Protein AF-A0AAW6IVC1-F1 (afdb_monomer)

Mean predicted aligned error: 8.85 Å

Structure (mmCIF, N/CA/C/O backbone):
data_AF-A0AAW6IVC1-F1
#
_entry.id   AF-A0AAW6IVC1-F1
#
loop_
_atom_site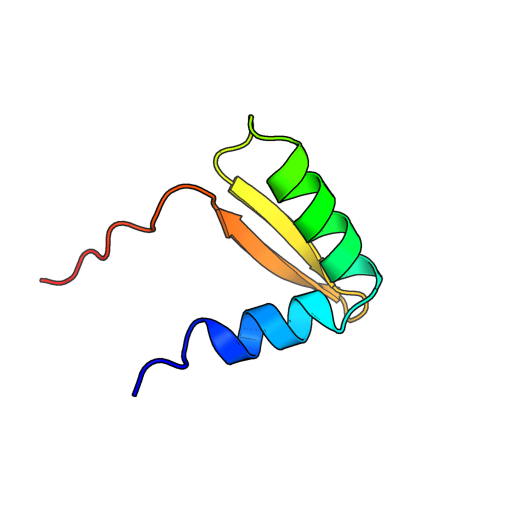.group_PDB
_atom_site.id
_atom_site.type_symbol
_atom_site.label_atom_id
_atom_site.label_alt_id
_atom_site.label_comp_id
_atom_site.label_asym_id
_atom_site.label_entity_id
_atom_site.label_seq_id
_atom_site.pdbx_PDB_ins_code
_atom_site.Cartn_x
_atom_site.Cartn_y
_atom_site.Cartn_z
_atom_site.occupancy
_atom_site.B_iso_or_equiv
_atom_site.auth_seq_id
_atom_site.auth_comp_id
_atom_site.auth_asym_id
_atom_site.auth_atom_id
_atom_site.pdbx_PDB_model_num
ATOM 1 N N . MET A 1 1 ? -1.689 -17.312 -19.510 1.00 37.03 1 MET A N 1
ATOM 2 C CA . MET A 1 1 ? -1.844 -17.202 -18.040 1.00 37.03 1 MET A CA 1
ATOM 3 C C . MET A 1 1 ? -0.899 -16.120 -17.518 1.00 37.03 1 MET A C 1
ATOM 5 O O . MET A 1 1 ? 0.297 -16.353 -17.447 1.00 37.03 1 MET A O 1
ATOM 9 N N . LYS A 1 2 ? -1.395 -14.909 -17.232 1.00 40.53 2 LYS A N 1
ATOM 10 C CA . LYS A 1 2 ? -0.577 -13.753 -16.805 1.00 40.53 2 LYS A CA 1
ATOM 11 C C . LYS A 1 2 ? -1.252 -13.085 -15.601 1.00 40.53 2 LYS A C 1
ATOM 13 O O . LYS A 1 2 ? -1.818 -12.011 -15.728 1.00 40.53 2 LYS A O 1
ATOM 18 N N . ALA A 1 3 ? -1.313 -13.772 -14.457 1.00 44.97 3 ALA A N 1
ATOM 19 C CA . ALA A 1 3 ? -2.146 -13.321 -13.329 1.00 44.97 3 ALA A CA 1
ATOM 20 C C . ALA A 1 3 ? -1.478 -13.384 -11.947 1.00 44.97 3 ALA A C 1
ATOM 22 O O . ALA A 1 3 ? -2.146 -13.151 -10.945 1.00 44.97 3 ALA A O 1
ATOM 23 N N . LEU A 1 4 ? -0.166 -13.622 -11.866 1.00 48.19 4 LEU A N 1
ATOM 24 C CA . LEU A 1 4 ? 0.525 -13.618 -10.570 1.00 48.19 4 LEU A CA 1
ATOM 25 C C . LEU A 1 4 ? 0.746 -12.195 -10.018 1.00 48.19 4 LEU A C 1
ATOM 27 O O . LEU A 1 4 ? 0.710 -12.009 -8.808 1.00 48.19 4 LEU A O 1
ATOM 31 N N . LEU A 1 5 ? 0.873 -11.171 -10.880 1.00 55.75 5 LEU A N 1
ATOM 32 C CA . LEU A 1 5 ? 0.887 -9.763 -10.437 1.00 55.75 5 LEU A CA 1
ATOM 33 C C . LEU A 1 5 ? -0.512 -9.228 -10.082 1.00 55.75 5 LEU A C 1
ATOM 35 O O . LEU A 1 5 ? -0.635 -8.293 -9.294 1.00 55.75 5 LEU A O 1
ATOM 39 N N . GLY A 1 6 ? -1.569 -9.797 -10.666 1.00 62.19 6 GLY A N 1
ATOM 40 C CA . GLY A 1 6 ? -2.912 -9.223 -10.606 1.00 62.19 6 GLY A CA 1
ATOM 41 C C . GLY A 1 6 ? -3.569 -9.350 -9.236 1.00 62.19 6 GLY A C 1
ATOM 42 O O . GLY A 1 6 ? -4.162 -8.389 -8.764 1.00 62.19 6 GLY A O 1
ATOM 43 N N . SER A 1 7 ? -3.456 -10.507 -8.580 1.00 70.94 7 SER A N 1
ATOM 44 C CA . SER A 1 7 ? -4.185 -10.801 -7.337 1.00 70.94 7 SER A CA 1
ATOM 45 C C . SER A 1 7 ? -3.662 -10.012 -6.138 1.00 70.94 7 SER A C 1
ATOM 47 O O . SER A 1 7 ? -4.452 -9.434 -5.391 1.00 70.94 7 SER A O 1
ATOM 49 N N . LEU A 1 8 ? -2.339 -9.931 -5.976 1.00 73.69 8 LEU A N 1
ATOM 50 C CA . LEU A 1 8 ? -1.722 -9.189 -4.881 1.00 73.69 8 LEU A CA 1
ATOM 51 C C . LEU A 1 8 ? -1.902 -7.679 -5.056 1.00 73.69 8 LEU A C 1
ATOM 53 O O . LEU A 1 8 ? -2.308 -7.001 -4.115 1.00 73.69 8 LEU A O 1
ATOM 57 N N . ALA A 1 9 ? -1.693 -7.164 -6.271 1.00 74.31 9 ALA A N 1
ATOM 58 C CA . ALA A 1 9 ? -1.937 -5.757 -6.568 1.00 74.31 9 ALA A CA 1
ATOM 59 C C . ALA A 1 9 ? -3.413 -5.378 -6.359 1.00 74.31 9 ALA A C 1
ATOM 61 O O . ALA A 1 9 ? -3.689 -4.299 -5.842 1.00 74.31 9 ALA A O 1
ATOM 62 N N . LYS A 1 10 ? -4.366 -6.267 -6.684 1.00 78.75 10 LYS A N 1
ATOM 63 C CA . LYS A 1 10 ? -5.794 -6.061 -6.372 1.00 78.75 10 LYS A CA 1
ATOM 64 C C . LYS A 1 10 ? -6.038 -5.971 -4.871 1.00 78.75 10 LYS A C 1
ATOM 66 O O . LYS A 1 10 ? -6.826 -5.145 -4.434 1.00 78.75 10 LYS A O 1
ATOM 71 N N . LYS A 1 11 ? -5.354 -6.812 -4.094 1.00 80.06 11 LYS A N 1
ATOM 72 C CA . LYS A 1 11 ? -5.486 -6.862 -2.637 1.00 80.06 11 LYS A CA 1
ATOM 73 C C . LYS A 1 11 ? -4.933 -5.607 -1.970 1.00 80.06 11 LYS A C 1
ATOM 75 O O . LYS A 1 11 ? -5.569 -5.082 -1.073 1.00 80.06 11 LYS A O 1
ATOM 80 N N . ILE A 1 12 ? -3.792 -5.114 -2.451 1.00 79.88 12 ILE A N 1
ATOM 81 C CA . ILE A 1 12 ? -3.188 -3.862 -1.982 1.00 79.88 12 ILE A CA 1
ATOM 82 C C . ILE A 1 12 ? -4.045 -2.661 -2.407 1.00 79.88 12 ILE A C 1
ATOM 84 O O . ILE A 1 12 ? -4.308 -1.795 -1.589 1.00 79.88 12 ILE A O 1
ATOM 88 N N . LYS A 1 13 ? -4.541 -2.624 -3.654 1.00 78.25 13 LYS A N 1
ATOM 89 C CA . LYS A 1 13 ? -5.435 -1.552 -4.135 1.00 78.25 13 LYS A CA 1
ATOM 90 C C . LYS A 1 13 ? -6.803 -1.532 -3.447 1.00 78.25 13 LYS A C 1
ATOM 92 O O . LYS A 1 13 ? -7.415 -0.476 -3.382 1.00 78.25 13 LYS A O 1
ATOM 97 N N . GLY A 1 14 ? -7.302 -2.686 -3.006 1.00 82.88 14 GLY A N 1
ATOM 98 C CA . GLY A 1 14 ? -8.563 -2.798 -2.270 1.00 82.88 14 GLY A CA 1
ATOM 99 C C . GLY A 1 14 ? -8.435 -2.504 -0.774 1.00 82.88 14 GLY A C 1
ATOM 100 O O . GLY A 1 14 ? -9.451 -2.359 -0.104 1.00 82.88 14 GLY A O 1
ATOM 101 N N . ASP A 1 15 ? -7.210 -2.426 -0.253 1.00 85.81 15 ASP A N 1
ATOM 102 C CA . ASP A 1 15 ? -6.933 -2.048 1.128 1.00 85.81 15 ASP A CA 1
ATOM 103 C C . ASP A 1 15 ? -6.684 -0.530 1.182 1.00 85.81 15 ASP A C 1
ATOM 105 O O . ASP A 1 15 ? -5.811 -0.047 0.459 1.00 85.81 15 ASP A O 1
ATOM 109 N N . PRO A 1 16 ? -7.427 0.247 1.989 1.00 85.56 16 PRO A N 1
ATOM 110 C CA . PRO A 1 16 ? -7.286 1.703 2.005 1.00 85.56 16 PRO A CA 1
ATOM 111 C C . PRO A 1 16 ? -5.870 2.137 2.409 1.00 85.56 16 PRO A C 1
ATOM 113 O O . PRO A 1 16 ? -5.275 2.985 1.747 1.00 85.56 16 PRO A O 1
ATOM 116 N N . LEU A 1 17 ? -5.293 1.479 3.419 1.00 86.8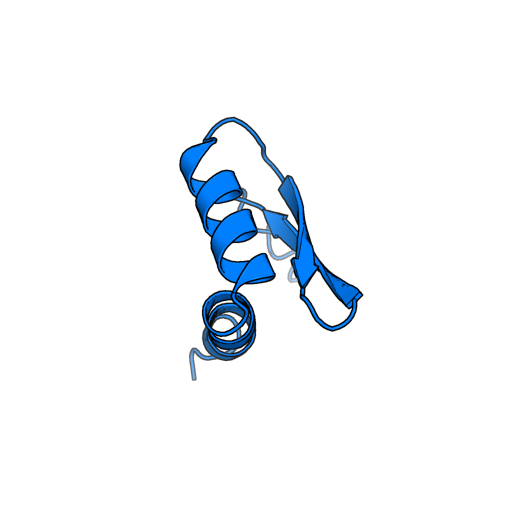1 17 LEU A N 1
ATOM 117 C CA . LEU A 1 17 ? -3.964 1.788 3.948 1.00 86.81 17 LEU A CA 1
ATOM 118 C C . LEU A 1 17 ? -2.854 1.337 2.982 1.00 86.81 17 LEU A C 1
ATOM 120 O O . LEU A 1 17 ? -1.942 2.096 2.656 1.00 86.81 17 LEU A O 1
ATOM 124 N N . GLY A 1 18 ? -2.978 0.126 2.436 1.00 85.38 18 GLY A N 1
ATOM 125 C CA . GLY A 1 18 ? -2.072 -0.411 1.424 1.00 85.38 18 GLY A CA 1
ATOM 126 C C . GLY A 1 18 ? -2.086 0.366 0.108 1.00 85.38 18 GLY A C 1
ATOM 127 O O . GLY A 1 18 ? -1.032 0.551 -0.497 1.00 85.38 18 GLY A O 1
ATOM 128 N N . SER A 1 19 ? -3.251 0.840 -0.338 1.00 86.88 19 SER A N 1
ATOM 129 C CA . SER A 1 19 ? -3.398 1.649 -1.552 1.00 86.88 19 SER A CA 1
ATOM 130 C C . SER A 1 19 ? -2.726 3.011 -1.399 1.00 86.88 19 SER A C 1
ATOM 132 O O . SER A 1 19 ? -2.041 3.461 -2.320 1.00 86.88 19 SER A O 1
ATOM 134 N N . GLU A 1 20 ? -2.896 3.658 -0.246 1.00 87.69 20 GLU A N 1
ATOM 135 C CA . GLU A 1 20 ? -2.275 4.948 0.050 1.00 87.69 20 GLU A CA 1
ATOM 136 C C . GLU A 1 20 ? -0.748 4.832 0.106 1.00 87.69 20 GLU A C 1
ATOM 138 O O . GLU A 1 20 ? -0.049 5.553 -0.607 1.00 87.69 20 GLU A O 1
ATOM 143 N N . GLN A 1 21 ? -0.227 3.842 0.839 1.00 85.12 21 GLN A N 1
ATOM 144 C CA . GLN A 1 21 ? 1.212 3.578 0.911 1.00 85.12 21 GLN A CA 1
ATOM 145 C C . GLN A 1 21 ? 1.803 3.197 -0.450 1.00 85.12 21 GLN A C 1
ATOM 147 O O . GLN A 1 21 ? 2.864 3.687 -0.827 1.00 85.12 21 GLN A O 1
ATOM 152 N N . LEU A 1 22 ? 1.103 2.374 -1.237 1.00 83.25 22 LEU A N 1
ATOM 153 C CA . LEU A 1 22 ? 1.544 2.019 -2.585 1.00 83.25 22 LEU A CA 1
ATOM 154 C C . LEU A 1 22 ? 1.586 3.244 -3.510 1.00 83.25 22 LEU A C 1
ATOM 156 O O . LEU A 1 22 ? 2.522 3.38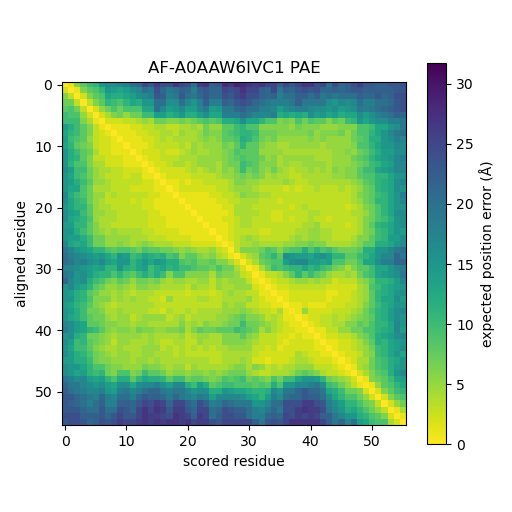4 -4.296 1.00 83.25 22 LEU A O 1
ATOM 160 N N . ARG A 1 23 ? 0.590 4.135 -3.437 1.00 84.94 23 ARG A N 1
ATOM 161 C CA . ARG A 1 23 ? 0.584 5.385 -4.211 1.00 84.94 23 ARG A CA 1
ATOM 162 C C . ARG A 1 23 ? 1.711 6.314 -3.783 1.00 84.94 23 ARG A C 1
ATOM 164 O O . ARG A 1 23 ? 2.374 6.864 -4.657 1.00 84.94 23 ARG A O 1
ATOM 171 N N . ALA A 1 24 ? 1.948 6.456 -2.481 1.00 85.31 24 ALA A N 1
ATOM 172 C CA . ALA A 1 24 ? 3.051 7.247 -1.949 1.00 85.31 24 ALA A CA 1
ATOM 173 C C . ALA A 1 24 ? 4.405 6.703 -2.425 1.00 85.31 24 ALA A C 1
ATOM 175 O O . ALA A 1 24 ? 5.237 7.472 -2.898 1.00 85.31 24 ALA A O 1
ATOM 176 N N . PHE A 1 25 ? 4.592 5.381 -2.405 1.00 83.06 25 PHE A N 1
ATOM 177 C CA . PHE A 1 25 ? 5.784 4.721 -2.935 1.00 83.06 25 PHE A CA 1
ATOM 178 C C . PHE A 1 25 ? 5.998 5.011 -4.430 1.00 83.06 25 PHE A C 1
ATOM 180 O O . PHE A 1 25 ? 7.077 5.449 -4.822 1.00 83.06 25 PHE A O 1
ATOM 187 N N . ILE A 1 26 ? 4.960 4.834 -5.259 1.00 79.88 26 ILE A N 1
ATOM 188 C CA . ILE A 1 26 ? 5.028 5.105 -6.707 1.00 79.88 26 ILE A CA 1
ATOM 189 C C . ILE A 1 26 ? 5.301 6.592 -6.977 1.00 79.88 26 ILE A C 1
ATOM 191 O O . ILE A 1 26 ? 6.097 6.919 -7.852 1.00 79.88 26 ILE A O 1
ATOM 195 N N . SER A 1 27 ? 4.660 7.490 -6.225 1.00 81.56 27 SER A N 1
ATOM 196 C CA . SER A 1 27 ? 4.824 8.939 -6.376 1.00 81.56 27 SER A CA 1
ATOM 197 C C . SER A 1 27 ? 6.168 9.444 -5.858 1.00 81.56 27 SER A C 1
ATOM 199 O O . SER A 1 27 ? 6.626 10.490 -6.305 1.00 81.56 27 SER A O 1
ATOM 201 N N . SER A 1 28 ? 6.784 8.742 -4.903 1.00 77.88 28 SER A N 1
ATOM 202 C CA . SER A 1 28 ? 8.039 9.172 -4.295 1.00 77.88 28 SER A CA 1
ATOM 203 C C . SER A 1 28 ? 9.216 9.032 -5.253 1.00 77.88 28 SER A C 1
ATOM 205 O O . SER A 1 28 ? 10.175 9.765 -5.053 1.00 77.88 28 SER A O 1
ATOM 207 N N . GLY A 1 29 ? 9.168 8.124 -6.240 1.00 64.25 29 GLY A N 1
ATOM 208 C CA . GLY A 1 29 ? 10.139 7.979 -7.342 1.00 64.25 29 GLY A CA 1
ATOM 209 C C . GLY A 1 29 ? 11.590 7.629 -6.965 1.00 64.25 29 GLY A C 1
ATOM 210 O O . GLY A 1 29 ? 12.317 7.089 -7.790 1.00 64.25 29 GLY A O 1
ATOM 211 N N . SER A 1 30 ? 12.001 7.890 -5.725 1.00 63.78 30 SER A N 1
ATOM 212 C CA . SER A 1 30 ? 13.389 7.888 -5.252 1.00 63.78 30 SER A CA 1
ATOM 213 C C . SER A 1 30 ? 13.745 6.675 -4.392 1.00 63.78 30 SER A C 1
ATOM 215 O O . SER A 1 30 ? 14.861 6.591 -3.889 1.00 63.78 30 SER A O 1
ATOM 217 N N . LYS A 1 31 ? 12.800 5.758 -4.157 1.00 69.75 31 LYS A N 1
ATOM 218 C CA . LYS A 1 31 ? 13.010 4.556 -3.340 1.00 69.75 31 LYS A CA 1
ATOM 219 C C . LYS A 1 31 ? 12.988 3.315 -4.225 1.00 69.75 31 LYS A C 1
ATOM 221 O O . LYS A 1 31 ? 11.960 3.004 -4.818 1.00 69.75 31 LYS A O 1
ATOM 226 N N . ASP A 1 32 ? 14.088 2.566 -4.244 1.00 74.69 32 ASP A N 1
ATOM 227 C CA . ASP A 1 32 ? 14.177 1.271 -4.935 1.00 74.69 32 ASP A CA 1
ATOM 228 C C . ASP A 1 32 ? 13.212 0.226 -4.366 1.00 74.69 32 ASP A C 1
ATOM 230 O O . ASP A 1 32 ? 12.643 -0.591 -5.095 1.00 74.69 32 ASP A O 1
ATOM 234 N N . SER A 1 33 ? 13.005 0.236 -3.044 1.00 81.75 33 SER A N 1
ATOM 235 C CA . SER A 1 33 ? 12.037 -0.646 -2.396 1.00 81.75 33 SER A CA 1
ATOM 236 C C . SER A 1 33 ? 11.516 -0.094 -1.075 1.00 81.75 33 SER A C 1
ATOM 238 O O . SER A 1 33 ? 12.244 0.576 -0.348 1.00 81.75 33 SER A O 1
ATOM 240 N N . GLU A 1 34 ? 10.271 -0.426 -0.745 1.00 83.56 34 GLU A N 1
ATOM 241 C CA . GLU A 1 34 ? 9.614 -0.049 0.506 1.00 83.56 34 GLU A CA 1
ATOM 242 C C . GLU A 1 34 ? 8.762 -1.208 1.039 1.00 83.56 34 GLU A C 1
ATOM 244 O O . GLU A 1 34 ? 8.324 -2.083 0.287 1.00 83.56 34 GLU A O 1
ATOM 249 N N . VAL A 1 35 ? 8.549 -1.248 2.355 1.00 86.94 35 VAL A N 1
ATOM 250 C CA . VAL A 1 35 ? 7.640 -2.209 2.984 1.00 86.94 35 VAL A CA 1
ATOM 251 C C . VAL A 1 35 ? 6.319 -1.514 3.269 1.00 86.94 35 VAL A C 1
ATOM 253 O O . VAL A 1 35 ? 6.245 -0.661 4.148 1.00 86.94 35 VAL A O 1
ATOM 256 N N . ILE A 1 36 ? 5.273 -1.927 2.561 1.00 86.38 36 ILE A N 1
ATOM 257 C CA . ILE A 1 36 ? 3.904 -1.502 2.838 1.00 86.38 36 ILE A CA 1
ATOM 258 C C . ILE A 1 36 ? 3.262 -2.475 3.824 1.00 86.38 36 ILE A C 1
ATOM 260 O O . ILE A 1 36 ? 3.453 -3.69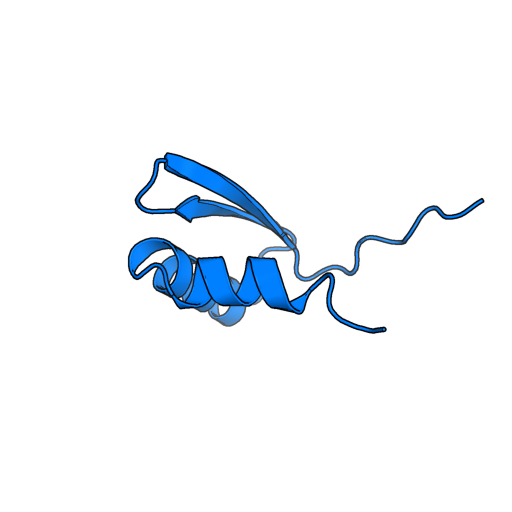2 3.737 1.00 86.38 36 ILE A O 1
ATOM 264 N N . THR A 1 37 ? 2.495 -1.950 4.767 1.00 87.25 37 THR A N 1
ATOM 265 C CA . THR A 1 37 ? 1.735 -2.735 5.740 1.00 87.25 37 THR A CA 1
ATOM 266 C C . THR A 1 37 ? 0.257 -2.534 5.453 1.00 87.25 37 THR A C 1
ATOM 268 O O . THR A 1 37 ? -0.225 -1.410 5.455 1.00 87.25 37 THR A O 1
ATOM 271 N N . LEU A 1 38 ? -0.462 -3.619 5.184 1.00 85.75 38 LEU A N 1
ATOM 272 C CA . LEU A 1 38 ? -1.908 -3.577 4.997 1.00 85.75 38 LEU A CA 1
ATOM 273 C C . LEU A 1 38 ? -2.627 -3.421 6.337 1.00 85.75 38 LEU A C 1
ATOM 275 O O . LEU A 1 38 ? -2.094 -3.789 7.386 1.00 85.75 38 LEU A O 1
ATOM 279 N N . SER A 1 39 ? -3.891 -3.010 6.282 1.00 80.62 39 SER A N 1
ATOM 280 C CA . SER A 1 39 ? -4.770 -2.864 7.455 1.00 80.62 39 SER A CA 1
ATOM 281 C C . SER A 1 39 ? -4.913 -4.152 8.282 1.00 80.62 39 SER A C 1
ATOM 283 O O . SER A 1 39 ? -5.165 -4.109 9.479 1.00 80.62 39 SER A O 1
ATOM 285 N N . ASN A 1 40 ? -4.716 -5.319 7.659 1.00 82.25 40 ASN A N 1
ATOM 286 C CA . ASN A 1 40 ? -4.727 -6.626 8.330 1.00 82.25 40 ASN A CA 1
ATOM 287 C C . ASN A 1 40 ? -3.378 -7.018 8.972 1.00 82.25 40 ASN A C 1
ATOM 289 O O . ASN A 1 40 ? -3.189 -8.178 9.336 1.00 82.25 40 ASN A O 1
ATOM 293 N N . GLY A 1 41 ? -2.415 -6.097 9.035 1.00 82.56 41 GLY A N 1
ATOM 294 C CA . GLY A 1 41 ? -1.073 -6.319 9.576 1.00 82.56 41 GLY A CA 1
ATOM 295 C C . GLY A 1 41 ? -0.107 -7.044 8.632 1.00 82.56 41 GLY A C 1
ATOM 296 O O . GLY A 1 41 ? 1.068 -7.203 8.970 1.00 82.56 41 GLY A O 1
ATOM 297 N N . LYS A 1 42 ? -0.544 -7.478 7.439 1.00 83.81 42 LYS A N 1
ATOM 298 C CA . LYS A 1 42 ? 0.348 -8.130 6.466 1.00 83.81 42 LYS A CA 1
ATOM 299 C C . LYS A 1 42 ? 1.288 -7.124 5.826 1.00 83.81 42 LYS A C 1
ATOM 301 O O . LYS A 1 42 ? 0.854 -6.097 5.315 1.00 83.81 42 LYS A O 1
ATOM 306 N N . LYS A 1 43 ? 2.566 -7.485 5.773 1.00 86.81 43 LYS A N 1
ATOM 307 C CA . LYS A 1 43 ? 3.630 -6.661 5.200 1.00 86.81 43 LYS A CA 1
ATOM 308 C C . LYS A 1 43 ? 4.022 -7.176 3.819 1.00 86.81 43 LYS A C 1
ATOM 310 O O . LYS A 1 43 ? 4.217 -8.378 3.645 1.00 86.81 43 LYS A O 1
ATOM 315 N N . TYR A 1 44 ? 4.172 -6.275 2.856 1.00 84.38 44 TYR A N 1
ATOM 316 C CA . TYR A 1 44 ? 4.650 -6.579 1.510 1.00 84.38 44 TYR A CA 1
ATOM 317 C C . TYR A 1 44 ? 5.807 -5.663 1.154 1.00 84.38 44 TYR A C 1
ATOM 319 O O . TYR A 1 44 ? 5.737 -4.457 1.363 1.00 84.38 44 TYR A O 1
ATOM 327 N N . ARG A 1 45 ? 6.864 -6.234 0.577 1.00 83.12 45 ARG A N 1
ATOM 328 C CA . ARG A 1 45 ? 7.945 -5.447 -0.011 1.00 83.12 45 ARG A CA 1
ATOM 329 C C . ARG A 1 45 ? 7.578 -5.114 -1.451 1.00 83.12 45 ARG A C 1
ATOM 331 O O . ARG A 1 45 ? 7.451 -6.024 -2.272 1.00 83.12 45 ARG A O 1
ATOM 338 N N . VAL A 1 46 ? 7.404 -3.833 -1.733 1.00 80.62 46 VAL A N 1
ATOM 339 C CA . VAL A 1 46 ? 7.244 -3.294 -3.083 1.00 80.62 46 VAL A CA 1
ATOM 340 C C . VAL A 1 46 ? 8.595 -2.781 -3.561 1.00 80.62 46 VAL A C 1
ATOM 342 O O . VAL A 1 46 ? 9.382 -2.269 -2.769 1.00 80.62 46 VAL A O 1
ATOM 345 N N . SER A 1 47 ? 8.900 -2.985 -4.835 1.00 79.12 47 SER A N 1
ATOM 346 C CA . SER A 1 47 ? 10.139 -2.522 -5.453 1.00 79.12 47 SER A CA 1
ATOM 347 C C . SER A 1 47 ? 9.840 -2.026 -6.860 1.00 79.12 47 SER A C 1
ATOM 349 O O . SER A 1 47 ? 9.030 -2.632 -7.566 1.00 79.12 47 SER A O 1
ATOM 351 N N . THR A 1 48 ? 10.445 -0.903 -7.240 1.00 74.25 48 THR A N 1
ATOM 352 C CA . THR A 1 48 ? 10.363 -0.350 -8.601 1.00 74.25 48 THR A CA 1
ATOM 353 C C . THR A 1 48 ? 11.328 -1.068 -9.532 1.00 74.25 48 THR A C 1
ATOM 355 O O . THR A 1 48 ? 11.044 -1.210 -10.720 1.00 74.25 48 THR A O 1
ATOM 358 N N . SER A 1 49 ? 12.423 -1.596 -8.985 1.00 67.12 49 SER A N 1
ATOM 359 C CA . SER A 1 49 ? 13.334 -2.466 -9.711 1.00 67.12 49 SER A CA 1
ATOM 360 C C . SER A 1 49 ? 12.611 -3.783 -10.024 1.00 67.12 49 SER A C 1
ATOM 362 O O . SER A 1 49 ? 12.040 -4.408 -9.110 1.00 67.12 49 SER A O 1
ATOM 364 N N . PRO A 1 50 ? 12.606 -4.236 -11.292 1.00 60.94 50 PRO A N 1
ATOM 365 C CA . PRO A 1 50 ? 12.196 -5.595 -11.587 1.00 60.94 50 PRO A CA 1
ATOM 366 C C . PRO A 1 50 ? 13.078 -6.510 -10.741 1.00 60.94 50 PRO A C 1
ATOM 368 O O . PRO A 1 50 ? 14.300 -6.377 -10.741 1.00 60.94 50 PRO A O 1
ATOM 371 N N . LYS A 1 51 ? 12.465 -7.416 -9.970 1.00 58.12 51 LYS A N 1
ATOM 372 C CA . LYS A 1 51 ? 13.228 -8.539 -9.432 1.00 58.12 51 LYS A CA 1
ATO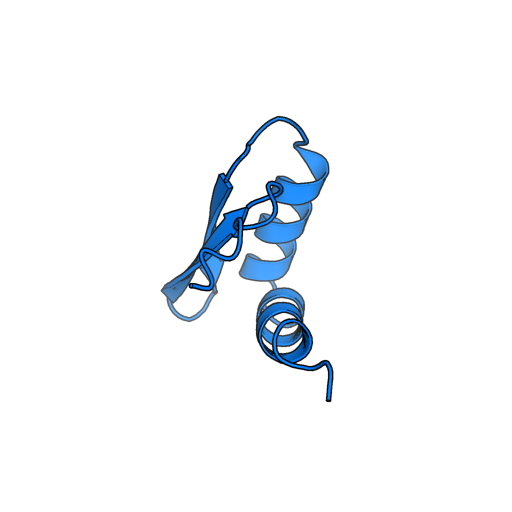M 373 C C . LYS A 1 51 ? 13.764 -9.258 -10.651 1.00 58.12 51 LYS A C 1
ATOM 375 O O . LYS A 1 51 ? 12.971 -9.888 -11.355 1.00 58.12 51 LYS A O 1
ATOM 380 N N . ASP A 1 52 ? 15.058 -9.108 -10.900 1.00 48.91 52 ASP A N 1
ATOM 381 C CA . ASP A 1 52 ? 15.778 -9.975 -11.805 1.00 48.91 52 ASP A CA 1
ATOM 382 C C . ASP A 1 52 ? 15.373 -11.387 -11.404 1.00 48.9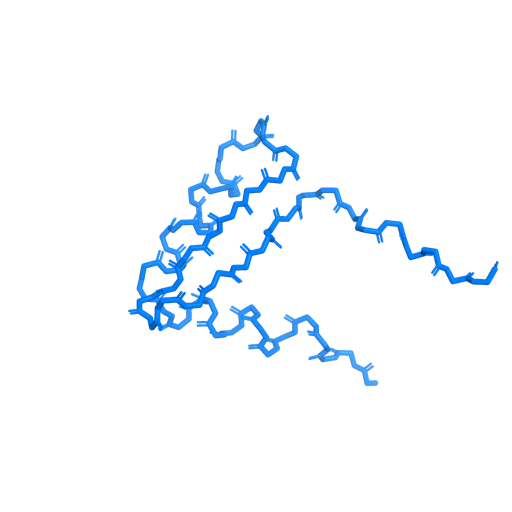1 52 ASP A C 1
ATOM 384 O O . ASP A 1 52 ? 15.562 -11.833 -10.263 1.00 48.91 52 ASP A O 1
ATOM 388 N N . LYS A 1 53 ? 14.605 -12.019 -12.285 1.00 48.16 53 LYS A N 1
ATOM 389 C CA . LYS A 1 53 ? 14.256 -13.409 -12.121 1.00 48.16 53 LYS A CA 1
ATOM 390 C C . LYS A 1 53 ? 15.576 -14.125 -12.338 1.00 48.16 53 LYS A C 1
ATOM 392 O O . LYS A 1 53 ? 15.897 -14.453 -13.469 1.00 48.16 53 LYS A O 1
ATOM 397 N N . ALA A 1 54 ? 16.303 -14.377 -11.253 1.00 48.16 54 ALA A N 1
ATOM 398 C CA . ALA A 1 54 ? 17.192 -15.519 -11.183 1.00 48.16 54 ALA A CA 1
ATOM 399 C C . ALA A 1 54 ? 16.333 -16.751 -11.510 1.00 48.16 54 ALA A C 1
ATOM 401 O O . ALA A 1 54 ? 15.613 -17.286 -10.665 1.00 48.16 54 ALA A O 1
ATOM 402 N N . VAL A 1 55 ? 16.299 -17.099 -12.790 1.00 41.38 55 VAL A N 1
ATOM 403 C CA . VAL A 1 55 ? 15.772 -18.343 -13.321 1.00 41.38 55 VAL A CA 1
ATOM 404 C C . VAL A 1 55 ? 16.938 -18.954 -14.077 1.00 41.38 55 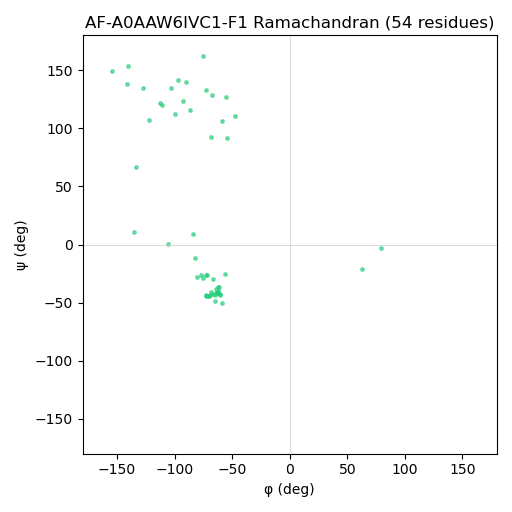VAL A C 1
ATOM 406 O O . VAL A 1 55 ? 17.260 -18.476 -15.159 1.00 41.38 55 VAL A O 1
ATOM 409 N N . ALA A 1 56 ? 17.473 -20.003 -13.446 1.00 37.69 56 ALA A N 1
ATOM 410 C CA . ALA A 1 56 ? 18.448 -20.987 -1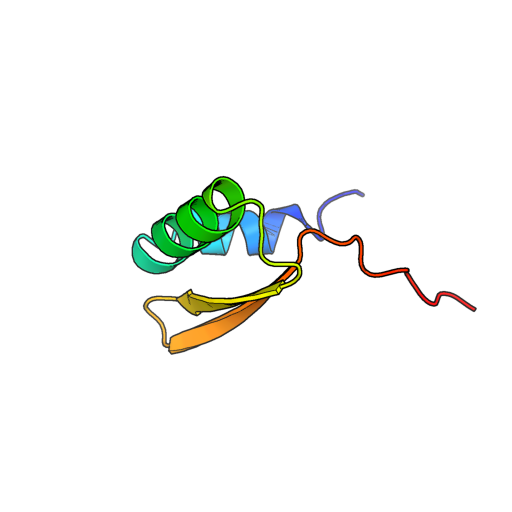3.919 1.00 37.69 56 ALA A CA 1
ATOM 411 C C . ALA A 1 56 ? 19.871 -20.480 -14.192 1.00 37.69 56 ALA A C 1
ATOM 413 O O . ALA A 1 56 ? 20.087 -19.766 -15.192 1.00 37.69 56 ALA A O 1
#

pLDDT: mean 73.19, std 15.07, range [37.03, 87.69]

Sequence (56 aa):
MKALLGSLAKKIKGDPLGSEQLRAFISSGSKDSEVITLSNGKKYRVSTSPKDKAVA

Secondary structure (DSSP, 8-state):
---HHHHHHHHHHHSHHHHHHHHHHHHH-S-SEEEEE-TTS-EEEEESS-------

Foldseek 3Di:
DPPPVPPVVVVLCPFPQSVVVVVCVVVVVPDQWDWGAGPVRDIDIDGPDPPPPPDD

Nearest PDB structures (foldseek):
  8ulk-assembly1_I  TM=6.212E-01  e=6.829E-01  Respiratory syncytial virus A2
  6ous-assembly2_L  TM=5.747E-01  e=1.182E+00  Human respiratory syncytial virus A2
  7sej-assembly2_A  TM=6.043E-01  e=4.990E+00  human metapneumovirus
  4mmv-assembly1_B  TM=4.724E-01  e=3.087E+00  Human respiratory syncytial virus A2
  6ous-assembly2_J  TM=5.134E-01  e=2.692E+00  Human respiratory syncytial virus A2

Solvent-accessible surface area (backbone atoms only — not comparable to full-atom values): 3529 Å² total; per-residue (Å²): 141,90,56,82,70,51,59,58,52,49,52,33,62,71,27,72,54,20,30,51,46,50,48,50,53,65,70,59,73,79,61,63,60,49,74,40,54,32,85,86,72,53,71,44,79,48,55,76,57,77,77,76,73,88,69,133

Radius of gyration: 12.13 Å; Cα contacts (8 Å, |Δi|>4): 50; c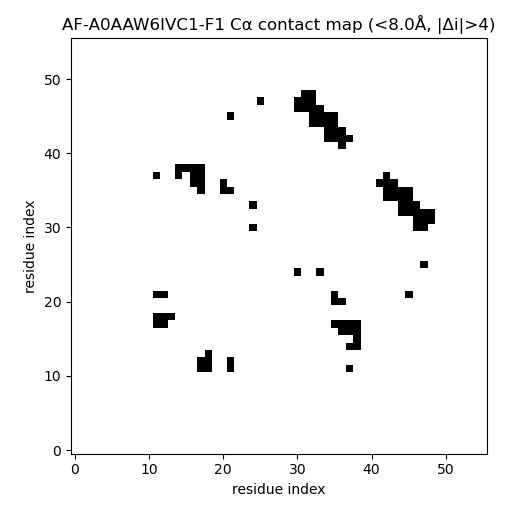hains: 1; bounding box: 27×30×28 Å